Protein AF-A0A6P8HX23-F1 (afdb_monomer_lite)

Sequence (81 aa):
MPLPSRGSRHNEVIEPMQVDIAPEVDQQAAEDNFIIEAATIDLDVFASNYMGLTKLSRLMFVAKHCPALEIDALREQQDRV

pLDDT: mean 74.97, std 12.58, range [50.12, 91.38]

Organism: Actinia tenebrosa (NCBI:txid6105)

Structure (mmCIF, N/CA/C/O backbone):
data_AF-A0A6P8HX23-F1
#
_entry.id   AF-A0A6P8HX23-F1
#
loop_
_atom_site.group_PDB
_atom_site.id
_atom_site.type_symbol
_atom_site.label_atom_id
_atom_site.label_alt_id
_atom_site.label_comp_id
_atom_site.label_asym_id
_atom_site.label_entity_id
_atom_site.label_seq_id
_atom_site.pdbx_PDB_ins_code
_atom_site.Cartn_x
_atom_site.Cartn_y
_atom_site.Cartn_z
_atom_site.occupancy
_atom_site.B_iso_or_equiv
_atom_site.auth_seq_id
_atom_site.auth_comp_id
_atom_site.auth_asym_id
_atom_site.auth_atom_id
_atom_site.pdbx_PDB_model_num
ATOM 1 N N . MET A 1 1 ? 36.678 -3.079 32.637 1.00 56.16 1 MET A N 1
ATOM 2 C CA . MET A 1 1 ? 37.578 -1.916 32.466 1.00 56.16 1 MET A CA 1
ATOM 3 C C . MET A 1 1 ? 36.800 -0.666 32.856 1.00 56.16 1 MET A C 1
ATOM 5 O O . MET A 1 1 ? 35.773 -0.437 32.229 1.00 56.16 1 MET A O 1
ATOM 9 N N . PRO A 1 2 ? 37.188 0.081 33.903 1.00 58.75 2 PRO A N 1
ATOM 10 C CA . PRO A 1 2 ? 36.529 1.337 34.252 1.00 58.75 2 PRO A CA 1
ATOM 11 C C . PRO A 1 2 ? 36.996 2.458 33.307 1.00 58.75 2 PRO A C 1
ATOM 13 O O . PRO A 1 2 ? 38.155 2.477 32.893 1.00 58.75 2 PRO A O 1
ATOM 16 N N . LEU A 1 3 ? 36.091 3.368 32.936 1.00 67.94 3 LEU A N 1
ATOM 17 C CA . LEU A 1 3 ? 36.417 4.540 32.116 1.00 67.94 3 LEU A CA 1
ATOM 18 C C . LEU A 1 3 ? 37.227 5.557 32.945 1.00 67.94 3 LEU A C 1
ATOM 20 O O . LEU A 1 3 ? 36.903 5.762 34.117 1.00 67.94 3 LEU A O 1
ATOM 24 N N . PRO A 1 4 ? 38.260 6.206 32.374 1.00 60.16 4 PRO A N 1
ATOM 25 C CA . PRO A 1 4 ? 39.060 7.184 33.097 1.00 60.16 4 PRO A CA 1
ATOM 26 C C . PRO A 1 4 ? 38.235 8.436 33.411 1.00 60.16 4 PRO A C 1
ATOM 28 O O . PRO A 1 4 ? 37.648 9.069 32.532 1.00 60.16 4 PRO A O 1
ATOM 31 N N . SER A 1 5 ? 38.218 8.798 34.691 1.00 59.94 5 SER A N 1
ATOM 32 C CA . SER A 1 5 ? 37.658 10.034 35.228 1.00 59.94 5 SER A CA 1
ATOM 33 C C . SER A 1 5 ? 38.309 11.249 34.563 1.00 59.94 5 SER A C 1
ATOM 35 O O . SER A 1 5 ? 39.503 11.505 34.723 1.00 59.94 5 SER A O 1
ATOM 37 N N . ARG A 1 6 ? 37.503 11.986 33.792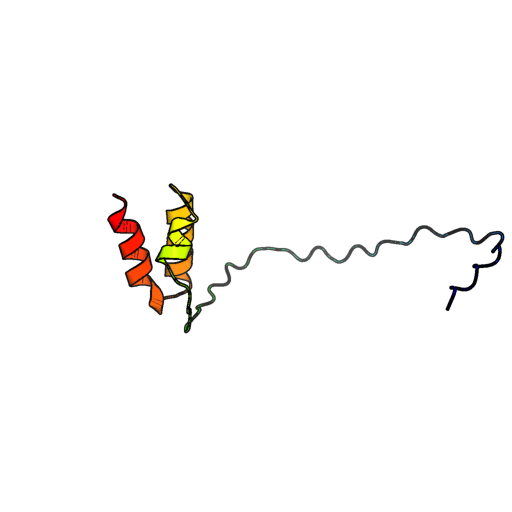 1.00 63.44 6 ARG A N 1
ATOM 38 C CA . ARG A 1 6 ? 37.877 13.213 33.086 1.00 63.44 6 ARG A CA 1
ATOM 39 C C . ARG A 1 6 ? 38.259 14.279 34.120 1.00 63.44 6 ARG A C 1
ATOM 41 O O . ARG A 1 6 ? 37.400 14.815 34.813 1.00 63.44 6 ARG A O 1
ATOM 48 N N . GLY A 1 7 ? 39.564 14.518 34.257 1.00 54.34 7 GLY A N 1
ATOM 49 C CA . GLY A 1 7 ? 40.133 15.520 35.155 1.00 54.34 7 GLY A CA 1
ATOM 50 C C . GLY A 1 7 ? 39.598 16.925 34.874 1.00 54.34 7 GLY A C 1
ATOM 51 O O . GLY A 1 7 ? 39.280 17.268 33.735 1.00 54.34 7 GLY A O 1
ATOM 52 N N . SER A 1 8 ? 39.501 17.710 35.947 1.00 55.00 8 SER A N 1
ATOM 53 C CA . SER A 1 8 ? 38.989 19.081 35.993 1.00 55.00 8 SER A CA 1
ATOM 54 C C . SER A 1 8 ? 39.654 19.988 34.945 1.00 55.00 8 SER A C 1
ATOM 56 O O . SER A 1 8 ? 40.780 20.454 35.135 1.00 55.00 8 SER A O 1
ATOM 58 N N . ARG A 1 9 ? 38.958 20.240 33.828 1.00 59.94 9 ARG A N 1
ATOM 59 C CA . ARG A 1 9 ? 39.315 21.294 32.871 1.00 59.94 9 ARG A CA 1
ATOM 60 C C . ARG A 1 9 ? 38.700 22.598 33.354 1.00 59.94 9 ARG A C 1
ATOM 62 O O . ARG A 1 9 ? 37.516 22.854 33.162 1.00 59.94 9 ARG A O 1
ATOM 69 N N . HIS A 1 10 ? 39.522 23.389 34.030 1.00 50.12 10 HIS A N 1
ATOM 70 C CA . HIS A 1 10 ? 39.212 24.772 34.336 1.00 50.12 10 HIS A CA 1
ATOM 71 C C . HIS A 1 10 ? 39.091 25.546 33.014 1.00 50.12 10 HIS A C 1
ATOM 73 O O . HIS A 1 10 ? 40.030 25.561 32.225 1.00 50.12 10 HIS A O 1
ATOM 79 N N . ASN A 1 11 ? 37.953 26.215 32.831 1.00 53.78 11 ASN A N 1
ATOM 80 C CA . ASN A 1 11 ? 37.798 27.375 31.955 1.00 53.78 11 ASN A CA 1
ATOM 81 C C . ASN A 1 11 ? 37.902 27.147 30.429 1.00 53.78 11 ASN A C 1
ATOM 83 O O . ASN A 1 11 ? 38.604 27.881 29.740 1.00 53.78 11 ASN A O 1
ATOM 87 N N . GLU A 1 12 ? 37.152 26.192 29.876 1.00 53.06 12 GLU A N 1
ATOM 88 C CA . GLU A 1 12 ? 36.746 26.273 28.463 1.00 53.06 12 GLU A CA 1
ATOM 89 C C . GLU A 1 12 ? 35.404 27.017 28.419 1.00 53.06 12 GLU A C 1
ATOM 91 O O . GLU A 1 12 ? 34.362 26.464 28.771 1.00 53.06 12 GLU A O 1
ATOM 96 N N . VAL A 1 13 ? 35.439 28.303 28.048 1.00 57.91 13 VAL A N 1
ATOM 97 C CA . VAL A 1 13 ? 34.259 29.024 27.556 1.00 57.91 13 VAL A CA 1
ATOM 98 C C . VAL A 1 13 ? 33.768 28.215 26.364 1.00 57.91 13 VAL A C 1
ATOM 100 O O . VAL A 1 13 ? 34.412 28.194 25.320 1.00 57.91 13 VAL A O 1
ATOM 103 N N . ILE A 1 14 ? 32.690 27.461 26.557 1.00 63.22 14 ILE A N 1
ATOM 104 C CA . ILE A 1 14 ? 32.042 26.725 25.478 1.00 63.22 14 ILE A CA 1
ATOM 105 C C . ILE A 1 14 ? 31.448 27.799 24.574 1.00 63.22 14 ILE A C 1
ATOM 107 O O . ILE A 1 14 ? 30.420 28.390 24.910 1.00 63.22 14 ILE A O 1
ATOM 111 N N . GLU A 1 15 ? 32.134 28.116 23.477 1.00 69.75 15 GLU A N 1
ATOM 112 C CA . GLU A 1 15 ? 31.549 28.951 22.436 1.00 69.75 15 GLU A CA 1
ATOM 113 C C . GLU A 1 15 ? 30.233 28.292 21.994 1.00 69.75 15 GLU A C 1
ATOM 115 O O . GLU A 1 15 ? 30.193 27.066 21.818 1.00 69.75 15 GLU A O 1
ATOM 120 N N . PRO A 1 16 ? 29.127 29.052 21.881 1.00 74.62 16 PRO A N 1
ATOM 121 C CA . PRO A 1 16 ? 27.872 28.482 21.420 1.00 74.62 16 PRO A CA 1
ATOM 122 C C . PRO A 1 16 ? 28.115 27.909 20.026 1.00 74.62 16 PRO A C 1
ATOM 124 O O . PRO A 1 16 ? 28.536 28.638 19.129 1.00 74.62 16 PRO A O 1
ATOM 127 N N . MET A 1 17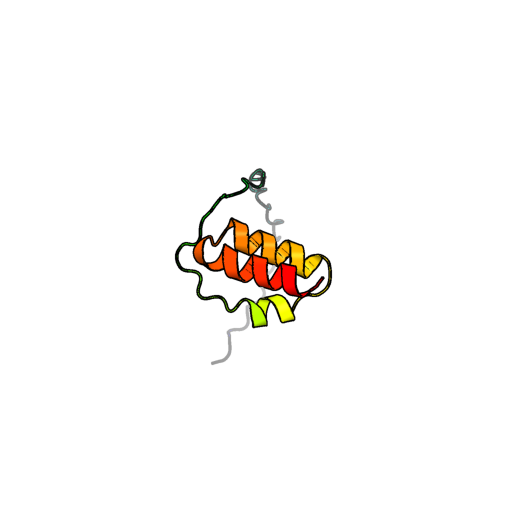 ? 27.887 26.604 19.848 1.00 77.81 17 MET A N 1
ATOM 128 C CA . MET A 1 17 ? 28.019 25.985 18.532 1.00 77.81 17 MET A CA 1
ATOM 129 C C . MET A 1 17 ? 27.144 26.758 17.545 1.00 77.81 17 MET A C 1
ATOM 131 O O . MET A 1 17 ? 25.928 26.846 17.730 1.00 77.81 17 MET A O 1
ATOM 135 N N . GLN A 1 18 ? 27.765 27.333 16.517 1.00 71.19 18 GLN A N 1
ATOM 136 C CA . GLN A 1 18 ? 27.026 27.911 15.407 1.00 71.19 18 GLN A CA 1
ATOM 137 C C . GLN A 1 18 ? 26.337 26.762 14.675 1.00 71.19 18 GLN A C 1
ATOM 139 O O . GLN A 1 18 ? 26.985 25.850 14.167 1.00 71.19 18 GLN A O 1
ATOM 144 N N . VAL A 1 19 ? 25.007 26.771 14.694 1.00 75.62 19 VAL A N 1
ATOM 145 C CA . VAL A 1 19 ? 24.201 25.857 13.891 1.00 75.62 19 VAL A CA 1
ATOM 146 C C . VAL A 1 19 ? 24.270 26.377 12.461 1.00 75.62 19 VAL A C 1
ATOM 148 O O . VAL A 1 19 ? 23.701 27.431 12.173 1.00 75.62 19 VAL A O 1
ATOM 151 N N . ASP A 1 20 ? 24.982 25.675 11.580 1.00 76.94 20 ASP A N 1
ATOM 152 C CA . ASP A 1 20 ? 24.904 25.948 10.147 1.00 76.94 20 ASP A CA 1
ATOM 153 C C . ASP A 1 20 ? 23.451 25.719 9.712 1.00 76.94 20 ASP A C 1
ATOM 155 O O . ASP A 1 20 ? 22.940 24.596 9.757 1.00 76.94 20 ASP A O 1
ATOM 159 N N . ILE A 1 21 ? 22.755 26.799 9.340 1.00 68.75 21 ILE A N 1
ATOM 160 C CA . ILE A 1 21 ? 21.442 26.705 8.703 1.00 68.75 21 ILE A CA 1
ATOM 161 C C . ILE A 1 21 ? 21.709 26.103 7.327 1.00 68.75 21 ILE A C 1
ATOM 163 O O . ILE A 1 21 ? 22.140 26.795 6.403 1.00 68.75 21 ILE A O 1
ATOM 167 N N . ALA A 1 22 ? 21.518 24.789 7.213 1.00 71.88 22 ALA A N 1
ATOM 168 C CA . ALA A 1 22 ? 21.490 24.130 5.921 1.00 71.88 22 ALA A CA 1
ATOM 169 C C . ALA A 1 22 ? 20.435 24.836 5.052 1.00 71.88 22 ALA A C 1
ATOM 171 O O . ALA A 1 22 ? 19.379 25.199 5.581 1.00 71.88 22 ALA A O 1
ATOM 172 N N . PRO A 1 23 ? 20.707 25.068 3.754 1.00 65.56 23 PRO A N 1
ATOM 173 C CA . PRO A 1 23 ? 19.728 25.686 2.874 1.00 65.56 23 PRO A CA 1
ATOM 174 C C . PRO A 1 23 ? 18.425 24.897 2.972 1.00 65.56 23 PRO A C 1
ATOM 176 O O . PRO A 1 23 ? 18.447 23.664 2.923 1.00 65.56 23 PRO A O 1
ATOM 179 N N . GLU A 1 24 ? 17.313 25.608 3.159 1.00 64.44 24 GLU A N 1
ATOM 180 C CA . GLU A 1 24 ? 15.980 25.025 3.091 1.00 64.44 24 GLU A CA 1
ATOM 181 C C . GLU A 1 24 ? 15.849 24.377 1.713 1.00 64.44 24 GLU A C 1
ATOM 183 O O . GLU A 1 24 ? 15.687 25.051 0.698 1.00 64.44 24 GLU A O 1
ATOM 188 N N . VAL A 1 25 ? 16.032 23.058 1.655 1.00 61.97 25 VAL A N 1
ATOM 189 C CA . VAL A 1 25 ? 15.737 22.299 0.449 1.00 61.97 25 VAL A CA 1
ATOM 190 C C . VAL A 1 25 ? 14.229 22.395 0.311 1.00 61.97 25 VAL A C 1
ATOM 192 O O . VAL A 1 25 ? 13.513 21.851 1.154 1.00 61.97 25 VAL A O 1
ATOM 195 N N . ASP A 1 26 ? 13.765 23.137 -0.696 1.00 58.12 26 ASP A N 1
ATOM 196 C CA . ASP A 1 26 ? 12.369 23.174 -1.115 1.00 58.12 26 ASP A CA 1
ATOM 197 C C . ASP A 1 26 ? 11.868 21.729 -1.228 1.00 58.12 26 ASP A C 1
ATOM 199 O O . ASP A 1 26 ? 12.076 21.043 -2.228 1.00 58.12 26 ASP A O 1
ATOM 203 N N . GLN A 1 27 ? 11.193 21.247 -0.182 1.00 60.47 27 GLN A N 1
ATOM 204 C CA . GLN A 1 27 ? 10.432 20.000 -0.190 1.00 60.47 27 GLN A CA 1
ATOM 205 C C . GLN A 1 27 ? 9.125 20.232 -0.952 1.00 60.47 27 GLN A C 1
ATOM 207 O O . GLN A 1 27 ? 8.040 19.876 -0.493 1.00 60.47 27 GLN A O 1
ATOM 212 N N . GLN A 1 28 ? 9.212 20.861 -2.125 1.00 57.03 28 GLN A N 1
ATOM 213 C CA . GLN A 1 28 ? 8.186 20.709 -3.134 1.00 57.03 28 GLN A CA 1
ATOM 214 C C . GLN A 1 28 ? 8.193 19.227 -3.454 1.00 57.03 28 GLN A C 1
ATOM 216 O O . GLN A 1 28 ? 9.089 18.730 -4.131 1.00 57.03 28 GLN A O 1
ATOM 221 N N . ALA A 1 29 ? 7.246 18.520 -2.841 1.00 56.28 29 ALA A N 1
ATOM 222 C CA . ALA A 1 29 ? 6.956 17.133 -3.102 1.00 56.28 29 ALA A CA 1
ATOM 223 C C . ALA A 1 29 ? 6.714 17.017 -4.605 1.00 56.28 29 ALA A C 1
ATOM 225 O O . ALA A 1 29 ? 5.611 17.254 -5.093 1.00 56.28 29 ALA A O 1
ATOM 226 N N . ALA A 1 30 ? 7.773 16.713 -5.351 1.00 56.78 30 ALA A N 1
ATOM 227 C CA . ALA A 1 30 ? 7.622 16.077 -6.630 1.00 56.78 30 ALA A CA 1
ATOM 228 C C . ALA A 1 30 ? 6.760 14.858 -6.319 1.00 56.78 30 ALA A C 1
ATOM 230 O O . ALA A 1 30 ? 7.131 14.024 -5.490 1.00 56.78 30 ALA A O 1
ATOM 231 N N . GLU A 1 31 ? 5.551 14.826 -6.868 1.00 61.00 31 GLU A N 1
ATOM 232 C CA . GLU A 1 31 ? 4.751 13.616 -6.872 1.00 61.00 31 GLU A CA 1
ATOM 233 C C . GLU A 1 31 ? 5.535 12.614 -7.718 1.00 61.00 31 GLU A C 1
ATOM 235 O O . GLU A 1 31 ? 5.355 12.531 -8.934 1.00 61.00 31 GLU A O 1
ATOM 240 N N . ASP A 1 32 ? 6.506 11.946 -7.091 1.00 60.06 32 ASP A N 1
ATOM 241 C CA . ASP A 1 32 ? 7.312 10.929 -7.730 1.00 60.06 32 ASP A CA 1
ATOM 242 C C . ASP A 1 32 ? 6.334 9.818 -8.108 1.00 60.06 32 ASP A C 1
ATOM 244 O O . ASP A 1 32 ? 5.903 9.005 -7.288 1.00 60.06 32 ASP A O 1
ATOM 248 N N . ASN A 1 33 ? 5.931 9.828 -9.377 1.00 69.31 33 ASN A N 1
ATOM 249 C CA . ASN A 1 33 ? 5.193 8.760 -10.032 1.00 69.31 33 ASN A CA 1
ATOM 250 C C . ASN A 1 33 ? 6.149 7.580 -10.222 1.00 69.31 33 ASN A C 1
ATOM 252 O O . ASN A 1 33 ? 6.526 7.229 -11.339 1.00 69.31 33 ASN A O 1
ATOM 256 N N . PHE A 1 34 ? 6.604 7.001 -9.116 1.00 78.50 34 PHE A N 1
ATOM 257 C CA . PHE A 1 34 ? 7.358 5.764 -9.143 1.00 78.50 34 PHE A CA 1
ATOM 258 C C . PHE A 1 34 ? 6.381 4.595 -9.232 1.00 78.50 34 PHE A C 1
ATOM 260 O O . PHE A 1 34 ? 5.352 4.555 -8.551 1.00 78.50 34 PHE A O 1
ATOM 267 N N . ILE A 1 35 ? 6.724 3.645 -10.095 1.00 83.25 35 ILE A N 1
ATOM 268 C CA . ILE A 1 35 ? 5.967 2.421 -10.322 1.00 83.25 35 ILE A CA 1
ATOM 269 C C . ILE A 1 35 ? 6.746 1.275 -9.684 1.00 83.25 35 ILE A C 1
ATOM 271 O O . ILE A 1 35 ? 7.941 1.106 -9.924 1.00 83.25 35 ILE A O 1
ATOM 275 N N . ILE A 1 36 ? 6.067 0.486 -8.860 1.00 83.31 36 ILE A N 1
ATOM 276 C CA . ILE A 1 36 ? 6.592 -0.723 -8.239 1.00 83.31 36 ILE A CA 1
ATOM 277 C C . ILE A 1 36 ? 6.108 -1.914 -9.069 1.00 83.31 36 ILE A C 1
ATOM 279 O O . ILE A 1 36 ? 4.947 -2.315 -8.997 1.00 83.31 36 ILE A O 1
ATOM 283 N N . GLU A 1 37 ? 7.011 -2.495 -9.857 1.00 77.06 37 GLU A N 1
ATOM 284 C CA . GLU A 1 37 ? 6.689 -3.610 -10.761 1.00 77.06 37 GLU A CA 1
ATOM 285 C C . GLU A 1 37 ? 6.531 -4.960 -10.035 1.00 77.06 37 GLU A C 1
ATOM 287 O O . GLU A 1 37 ? 5.791 -5.824 -10.496 1.00 77.06 37 GLU A O 1
ATOM 292 N N . ALA A 1 38 ? 7.192 -5.147 -8.887 1.00 72.69 38 ALA A N 1
ATOM 293 C CA . ALA A 1 38 ? 7.233 -6.416 -8.151 1.00 72.69 38 ALA A CA 1
ATOM 294 C C . ALA A 1 38 ? 6.801 -6.257 -6.681 1.00 72.69 38 ALA A C 1
ATOM 296 O O . ALA A 1 38 ? 7.554 -6.560 -5.754 1.00 72.69 38 ALA A O 1
ATOM 297 N N . ALA A 1 39 ? 5.589 -5.749 -6.453 1.00 79.44 39 ALA A N 1
ATOM 298 C CA . ALA A 1 39 ? 5.025 -5.644 -5.111 1.00 79.44 39 ALA A CA 1
ATOM 299 C C . ALA A 1 39 ? 4.553 -7.020 -4.600 1.00 79.44 39 ALA A C 1
ATOM 301 O O . ALA A 1 39 ? 3.696 -7.653 -5.206 1.00 79.44 39 ALA A O 1
ATOM 302 N N . THR A 1 40 ? 5.089 -7.468 -3.462 1.00 84.06 40 THR A N 1
ATOM 303 C CA . THR A 1 40 ? 4.722 -8.735 -2.791 1.00 84.06 40 THR A CA 1
ATOM 304 C C . THR A 1 40 ? 3.839 -8.517 -1.559 1.00 84.06 40 THR A C 1
ATOM 306 O O . THR A 1 40 ? 3.828 -9.331 -0.635 1.00 84.06 40 THR A O 1
ATOM 309 N N . ILE A 1 41 ? 3.133 -7.385 -1.508 1.00 85.88 41 ILE A N 1
ATOM 310 C CA . ILE A 1 41 ? 2.285 -7.020 -0.373 1.00 85.88 41 ILE A CA 1
ATOM 311 C C . ILE A 1 41 ? 0.965 -7.797 -0.402 1.00 85.88 41 ILE A C 1
ATOM 313 O O . ILE A 1 41 ? 0.321 -7.904 -1.441 1.00 85.88 41 ILE A O 1
ATOM 317 N N . ASP A 1 42 ? 0.558 -8.306 0.759 1.00 88.38 42 ASP A N 1
ATOM 318 C CA . ASP A 1 42 ? -0.758 -8.909 0.966 1.00 88.38 42 ASP A CA 1
ATOM 319 C C . ASP A 1 42 ? -1.799 -7.803 1.212 1.00 88.38 42 ASP A C 1
ATOM 321 O O . ASP A 1 42 ? -1.777 -7.120 2.245 1.00 88.38 42 ASP A O 1
ATOM 325 N N . LEU A 1 43 ? -2.681 -7.599 0.231 1.00 86.00 43 LEU A N 1
ATOM 326 C CA . LEU A 1 43 ? -3.705 -6.557 0.259 1.00 86.00 43 LEU A CA 1
ATOM 3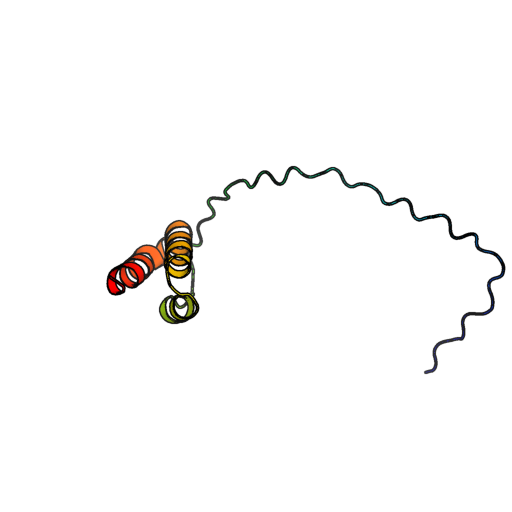27 C C . LEU A 1 43 ? -4.770 -6.801 1.332 1.00 86.00 43 LEU A C 1
ATOM 329 O O . LEU A 1 43 ? -5.239 -5.825 1.915 1.00 86.00 43 LEU A O 1
ATOM 333 N N . ASP A 1 44 ? -5.104 -8.051 1.656 1.00 86.12 44 ASP A N 1
ATOM 334 C CA . ASP A 1 44 ? -6.171 -8.370 2.613 1.00 86.12 44 ASP A CA 1
ATOM 335 C C . ASP A 1 44 ? -5.753 -7.982 4.030 1.00 86.12 44 ASP A C 1
ATOM 337 O O . ASP A 1 44 ? -6.490 -7.314 4.769 1.00 86.12 44 ASP A O 1
ATOM 341 N N . VAL A 1 45 ? -4.521 -8.340 4.398 1.00 88.94 45 VAL A N 1
ATOM 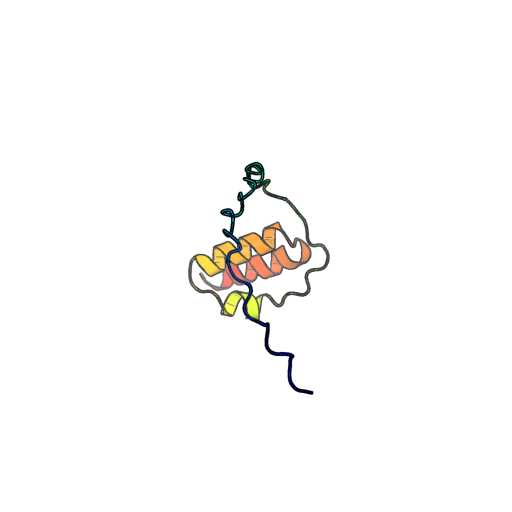342 C CA . VAL A 1 45 ? -3.924 -7.971 5.687 1.00 88.94 45 VAL A CA 1
ATOM 343 C C . VAL A 1 45 ? -3.688 -6.465 5.749 1.00 88.94 45 VAL A C 1
ATOM 345 O O . VAL A 1 45 ? -4.016 -5.823 6.751 1.00 88.94 45 VAL A O 1
ATOM 348 N N . PHE A 1 46 ? -3.166 -5.876 4.670 1.00 89.31 46 PHE A N 1
ATOM 349 C CA . PHE A 1 46 ? -2.923 -4.438 4.604 1.00 89.31 46 PHE A CA 1
ATOM 350 C C . PHE A 1 46 ? -4.219 -3.640 4.765 1.00 89.31 46 PHE A C 1
ATOM 352 O O . PHE A 1 46 ? -4.280 -2.704 5.562 1.00 89.31 46 PHE A O 1
ATOM 359 N N . ALA A 1 47 ? -5.277 -4.031 4.062 1.00 87.88 47 ALA A N 1
ATOM 360 C CA . ALA A 1 47 ? -6.551 -3.341 4.085 1.00 87.88 47 ALA A CA 1
ATOM 361 C C . ALA A 1 47 ? -7.320 -3.573 5.393 1.00 87.88 47 ALA A C 1
ATOM 363 O O . ALA A 1 47 ? -8.030 -2.673 5.840 1.00 87.88 47 ALA A O 1
ATOM 364 N N . SER A 1 48 ? -7.164 -4.735 6.034 1.00 89.75 48 SER A N 1
ATOM 365 C CA . SER A 1 48 ? -7.775 -5.038 7.338 1.00 89.75 4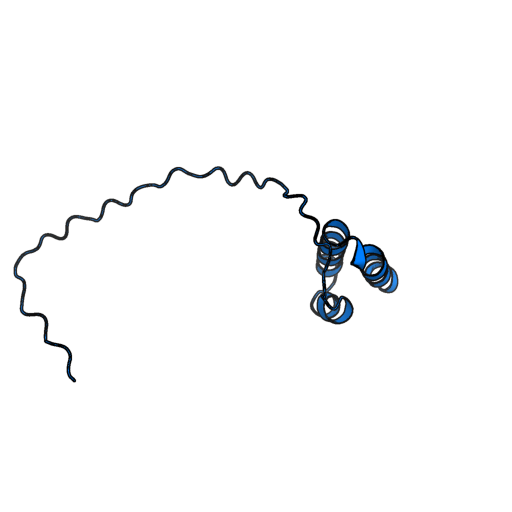8 SER A CA 1
ATOM 366 C C . SER A 1 48 ? -7.271 -4.136 8.469 1.00 89.75 48 SER A C 1
ATOM 368 O O . SER A 1 48 ? -8.003 -3.894 9.428 1.00 89.75 48 SER A O 1
ATOM 370 N N . ASN A 1 49 ? -6.066 -3.574 8.337 1.00 91.25 49 ASN A N 1
ATOM 371 C CA . ASN A 1 49 ? -5.493 -2.642 9.312 1.00 91.25 49 ASN A CA 1
ATOM 372 C C . ASN A 1 49 ? -6.047 -1.210 9.210 1.00 91.25 49 ASN A C 1
ATOM 374 O O . ASN A 1 49 ? -5.737 -0.371 10.059 1.00 91.25 49 ASN A O 1
ATOM 378 N N . TYR A 1 50 ? -6.860 -0.909 8.194 1.00 91.38 50 TYR A N 1
ATOM 379 C CA . TYR A 1 50 ? -7.456 0.409 7.991 1.00 91.38 50 TYR A CA 1
ATOM 380 C C . TYR A 1 50 ? -8.983 0.328 7.914 1.00 91.38 50 TYR A C 1
ATOM 382 O O . TYR A 1 50 ? -9.568 -0.671 7.501 1.00 91.38 50 TYR A O 1
ATOM 390 N N . MET A 1 51 ? -9.658 1.417 8.287 1.00 87.94 51 MET A N 1
ATOM 391 C CA . MET A 1 51 ? -11.120 1.510 8.257 1.00 87.94 51 MET A CA 1
ATOM 392 C C . MET A 1 51 ? -11.587 2.790 7.557 1.00 87.94 51 MET A C 1
ATOM 394 O O . MET A 1 51 ? -10.853 3.778 7.470 1.00 87.94 51 MET A O 1
ATOM 398 N N . GLY A 1 52 ? -12.826 2.765 7.058 1.00 87.25 52 GLY A N 1
ATOM 399 C CA . GLY A 1 52 ? -13.483 3.914 6.434 1.00 87.25 52 GLY A CA 1
ATOM 400 C C . GLY A 1 52 ? -12.715 4.488 5.240 1.00 87.25 52 GLY A C 1
ATOM 401 O O . GLY A 1 52 ? -12.141 3.754 4.436 1.00 87.25 52 GLY A O 1
ATOM 402 N N . LEU A 1 53 ? -12.688 5.820 5.142 1.00 87.12 53 LEU A N 1
ATOM 403 C CA . LEU A 1 53 ? -12.060 6.540 4.028 1.00 87.12 53 LEU A CA 1
ATOM 404 C C . LEU A 1 53 ? -10.543 6.334 3.954 1.00 87.12 53 LEU A C 1
ATOM 406 O O . LEU A 1 53 ? -9.975 6.363 2.867 1.00 87.12 53 LEU A O 1
ATOM 410 N N . THR A 1 54 ? -9.872 6.081 5.081 1.00 89.31 54 THR A N 1
ATOM 411 C CA . THR A 1 54 ? -8.422 5.843 5.086 1.00 89.31 54 THR A CA 1
ATOM 412 C C . THR A 1 54 ? -8.063 4.554 4.352 1.00 89.31 54 THR A C 1
ATOM 414 O O . THR A 1 54 ? -7.084 4.554 3.608 1.00 89.31 54 THR A O 1
ATOM 417 N N . LYS A 1 55 ? -8.865 3.484 4.499 1.00 89.44 55 LYS A N 1
ATOM 418 C CA . LYS A 1 55 ? -8.679 2.232 3.740 1.00 89.44 55 LYS A CA 1
ATOM 419 C C . LYS A 1 55 ? -8.735 2.510 2.235 1.00 89.44 55 LYS A C 1
ATOM 421 O O . LYS A 1 55 ? -7.839 2.093 1.510 1.00 89.44 55 LYS A O 1
ATOM 426 N N . LEU A 1 56 ? -9.725 3.286 1.792 1.00 89.00 56 LEU A N 1
ATOM 427 C CA . LEU A 1 56 ? -9.898 3.655 0.383 1.00 89.00 56 LEU A CA 1
ATOM 428 C C . LEU A 1 56 ? -8.722 4.476 -0.154 1.00 89.00 56 LEU A C 1
ATOM 430 O O . LEU A 1 56 ? -8.150 4.122 -1.179 1.00 89.00 56 LEU A O 1
ATOM 434 N N . SER A 1 57 ? -8.305 5.530 0.554 1.00 90.00 57 SER A N 1
ATOM 435 C CA . SER A 1 57 ? -7.169 6.355 0.122 1.00 90.00 57 SER A CA 1
ATOM 436 C C . SER A 1 57 ? -5.868 5.553 0.031 1.00 90.00 57 SER A C 1
ATOM 438 O O . SER A 1 57 ? -5.058 5.796 -0.860 1.00 90.00 57 SER A O 1
ATOM 440 N N . ARG A 1 58 ? -5.662 4.581 0.932 1.00 90.88 58 ARG A N 1
ATOM 441 C CA . ARG A 1 58 ? -4.488 3.696 0.915 1.00 90.88 58 ARG A CA 1
ATOM 442 C C . ARG A 1 58 ? -4.541 2.689 -0.233 1.00 90.88 58 ARG A C 1
ATOM 444 O O . ARG A 1 58 ? -3.539 2.541 -0.922 1.00 90.88 58 ARG A O 1
ATOM 451 N N . LEU A 1 59 ? -5.685 2.046 -0.474 1.00 88.94 59 LEU A N 1
ATOM 452 C CA . LEU A 1 59 ? -5.858 1.136 -1.613 1.00 88.94 59 LEU A CA 1
ATOM 453 C C . LEU A 1 59 ? -5.691 1.868 -2.948 1.00 88.94 59 LEU A C 1
ATOM 455 O O . LEU A 1 59 ? -4.991 1.378 -3.825 1.00 88.94 59 LEU A O 1
ATOM 459 N N . MET A 1 60 ? -6.232 3.083 -3.068 1.00 88.69 60 MET A N 1
ATOM 460 C CA . MET A 1 60 ? -6.080 3.905 -4.270 1.00 88.69 60 MET A CA 1
ATOM 461 C C . MET A 1 60 ? -4.631 4.360 -4.491 1.00 88.69 60 MET A C 1
ATOM 463 O O . MET A 1 60 ? -4.195 4.490 -5.632 1.00 88.69 60 MET A O 1
ATOM 467 N N . PHE A 1 61 ? -3.863 4.567 -3.417 1.00 89.12 61 PHE A N 1
ATOM 468 C CA . PHE A 1 61 ? -2.422 4.797 -3.515 1.00 89.12 61 PHE A CA 1
ATOM 469 C C . PHE A 1 61 ? -1.701 3.552 -4.048 1.00 89.12 61 PHE A C 1
ATOM 471 O O . PHE A 1 61 ? -0.940 3.647 -5.005 1.00 89.12 61 PHE A O 1
ATOM 478 N N . VAL A 1 62 ? -1.983 2.371 -3.489 1.00 88.94 62 VAL A N 1
ATOM 479 C CA . VAL A 1 62 ? -1.377 1.115 -3.959 1.00 88.94 62 VAL A CA 1
ATOM 480 C C . VAL A 1 62 ? -1.742 0.834 -5.418 1.00 88.94 62 VAL A C 1
ATOM 482 O O . VAL A 1 62 ? -0.855 0.506 -6.193 1.00 88.94 62 VAL A O 1
ATOM 485 N N . ALA A 1 63 ? -2.993 1.048 -5.823 1.00 86.94 63 ALA A N 1
ATOM 486 C CA . ALA A 1 63 ? -3.432 0.871 -7.207 1.00 86.94 63 ALA A CA 1
ATOM 487 C C . A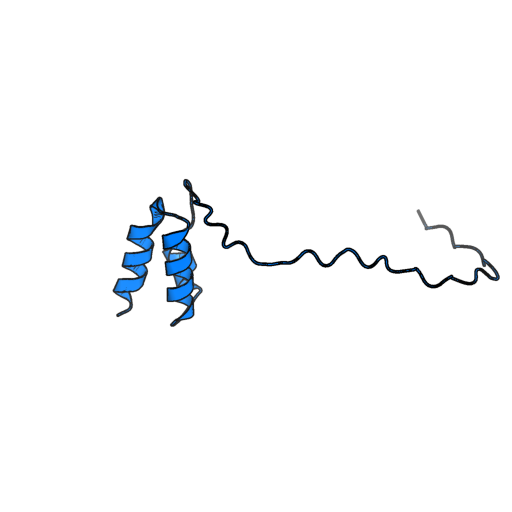LA A 1 63 ? -2.671 1.773 -8.198 1.00 86.94 63 ALA A C 1
ATOM 489 O O . ALA A 1 63 ? -2.331 1.336 -9.291 1.00 86.94 63 ALA A O 1
ATOM 490 N N . LYS A 1 64 ? -2.348 3.015 -7.807 1.00 87.75 64 LYS A N 1
ATOM 491 C CA . LYS A 1 64 ? -1.575 3.948 -8.646 1.00 87.75 64 LYS A CA 1
ATOM 492 C C . LYS A 1 64 ? -0.099 3.572 -8.770 1.00 87.75 64 LYS A C 1
ATOM 494 O O . LYS A 1 64 ? 0.486 3.761 -9.831 1.00 87.75 64 LYS A O 1
ATOM 499 N N . HIS A 1 65 ? 0.501 3.079 -7.689 1.00 87.50 65 HIS A N 1
ATOM 500 C CA . HIS A 1 65 ? 1.936 2.795 -7.639 1.00 87.50 65 HIS A CA 1
ATOM 501 C C . HIS A 1 65 ? 2.281 1.342 -7.994 1.00 87.50 65 HIS A C 1
ATOM 503 O O . HIS A 1 65 ? 3.412 1.075 -8.384 1.00 87.50 65 HIS A O 1
ATOM 509 N N . CYS A 1 66 ? 1.335 0.407 -7.903 1.00 88.06 66 CYS A N 1
ATOM 510 C CA . CYS A 1 66 ? 1.539 -1.023 -8.137 1.00 88.06 66 CYS A CA 1
ATOM 511 C C . CYS A 1 66 ? 0.523 -1.552 -9.172 1.00 88.06 66 CYS A C 1
ATOM 513 O O . CYS A 1 66 ? -0.496 -2.125 -8.779 1.00 88.06 66 CYS A O 1
ATOM 515 N N . PRO A 1 67 ? 0.788 -1.435 -10.487 1.00 82.00 67 PRO A N 1
ATOM 516 C CA . PRO A 1 67 ? -0.153 -1.867 -11.528 1.00 82.00 67 PRO A CA 1
ATOM 517 C C . PRO A 1 67 ? -0.467 -3.370 -11.471 1.00 82.00 67 PRO A C 1
ATOM 519 O O . PRO A 1 67 ? -1.571 -3.792 -11.798 1.00 82.00 67 PRO A O 1
ATOM 522 N N . ALA A 1 68 ? 0.470 -4.193 -10.988 1.00 81.62 68 ALA A N 1
ATOM 523 C CA . ALA A 1 68 ? 0.259 -5.632 -10.812 1.00 81.62 68 ALA A CA 1
ATOM 524 C C . ALA A 1 68 ? -0.838 -5.972 -9.784 1.00 81.62 68 ALA A C 1
ATOM 526 O O . ALA A 1 68 ? -1.448 -7.033 -9.872 1.00 81.62 68 ALA A O 1
ATOM 527 N N . LEU A 1 69 ? -1.085 -5.077 -8.823 1.00 81.81 69 LEU A N 1
ATOM 528 C CA . LEU A 1 69 ? -2.041 -5.255 -7.728 1.00 81.81 69 LEU A CA 1
ATOM 529 C C . LEU A 1 69 ? -3.290 -4.378 -7.889 1.00 81.81 69 LEU A C 1
ATOM 531 O O . LEU A 1 69 ? -4.146 -4.361 -7.008 1.00 81.81 69 LEU A O 1
ATOM 535 N N . GLU A 1 70 ? -3.410 -3.648 -9.002 1.00 80.94 70 GLU A N 1
ATOM 536 C CA . GLU A 1 70 ? -4.509 -2.712 -9.254 1.00 80.94 70 GLU A CA 1
ATOM 537 C C . GLU A 1 70 ? -5.871 -3.413 -9.205 1.00 80.94 70 GLU A C 1
ATOM 539 O O . GLU A 1 70 ? -6.782 -2.958 -8.515 1.00 80.94 70 GLU A O 1
ATOM 544 N N . ILE A 1 71 ? -6.001 -4.553 -9.889 1.00 80.50 71 ILE A N 1
ATOM 545 C CA . ILE A 1 71 ? -7.259 -5.305 -9.971 1.00 80.50 71 ILE A CA 1
ATOM 546 C C . ILE A 1 71 ? -7.695 -5.779 -8.582 1.00 80.50 71 ILE A C 1
ATOM 548 O O . ILE A 1 71 ? -8.859 -5.624 -8.219 1.00 80.50 71 ILE A O 1
ATOM 552 N N . ASP A 1 72 ? -6.770 -6.319 -7.794 1.00 80.94 72 ASP A N 1
ATOM 553 C CA . ASP A 1 72 ? -7.075 -6.846 -6.464 1.00 80.94 72 ASP A CA 1
ATOM 554 C C . ASP A 1 72 ? -7.386 -5.714 -5.474 1.00 80.94 72 ASP A C 1
ATOM 556 O O . ASP A 1 72 ? -8.347 -5.805 -4.710 1.00 80.94 72 ASP A O 1
ATOM 560 N N . ALA A 1 73 ? -6.663 -4.591 -5.553 1.00 80.38 73 ALA A N 1
ATOM 561 C CA . ALA A 1 73 ? -6.936 -3.408 -4.740 1.00 80.38 73 ALA A CA 1
ATOM 562 C C . ALA A 1 73 ? -8.314 -2.792 -5.047 1.00 80.38 73 ALA A C 1
ATOM 564 O O . ALA A 1 73 ? -9.031 -2.390 -4.127 1.00 80.38 73 ALA A O 1
ATOM 565 N N . LEU A 1 74 ? -8.708 -2.739 -6.326 1.00 78.44 74 LEU A N 1
ATOM 566 C CA . LEU A 1 74 ? -10.026 -2.254 -6.747 1.00 78.44 74 LEU A CA 1
ATOM 567 C C . LEU A 1 74 ? -11.157 -3.199 -6.320 1.00 78.44 74 LEU A C 1
ATOM 569 O O . LEU A 1 74 ? -12.231 -2.729 -5.942 1.00 78.44 74 LEU A O 1
ATOM 573 N N . ARG A 1 75 ? -10.920 -4.516 -6.323 1.00 82.12 75 ARG A N 1
ATOM 574 C CA . ARG A 1 75 ? -11.887 -5.512 -5.831 1.00 82.12 75 ARG A CA 1
ATOM 575 C C . ARG A 1 75 ? -12.125 -5.377 -4.330 1.00 82.12 75 ARG A C 1
ATOM 577 O O . ARG A 1 75 ? -13.277 -5.259 -3.921 1.00 82.12 75 ARG A O 1
ATOM 584 N N . GLU A 1 76 ? -11.061 -5.270 -3.536 1.00 76.56 76 GLU A N 1
ATOM 585 C CA . GLU A 1 76 ? -11.145 -5.024 -2.085 1.00 76.56 76 GLU A CA 1
ATOM 586 C C . GLU A 1 76 ? -11.872 -3.713 -1.735 1.00 76.56 76 GLU A C 1
ATOM 588 O O . GLU A 1 76 ? -12.501 -3.581 -0.679 1.00 76.56 76 GLU A O 1
ATOM 593 N N . GLN A 1 77 ? -11.788 -2.714 -2.615 1.00 75.06 77 GLN A N 1
ATOM 594 C CA . GLN A 1 77 ? -12.536 -1.469 -2.483 1.00 75.06 77 GLN A CA 1
ATOM 595 C C . GLN A 1 77 ? -14.036 -1.654 -2.780 1.00 75.06 77 GLN A C 1
ATOM 597 O O . GLN A 1 77 ? -14.861 -1.012 -2.127 1.00 75.06 77 GLN A O 1
ATOM 602 N N . GLN A 1 78 ? -14.391 -2.509 -3.741 1.00 73.75 78 GLN A N 1
ATOM 603 C CA . GLN A 1 78 ? -15.768 -2.708 -4.193 1.00 73.75 78 GLN A CA 1
ATOM 604 C C . GLN A 1 78 ? -16.580 -3.638 -3.277 1.00 73.75 78 GLN A C 1
ATOM 606 O O . GLN A 1 78 ? -17.766 -3.390 -3.085 1.00 73.75 78 GLN A O 1
ATOM 611 N N . ASP A 1 79 ? -15.946 -4.626 -2.640 1.00 71.94 79 ASP A N 1
ATOM 612 C CA . ASP A 1 79 ? -16.599 -5.567 -1.708 1.00 71.94 79 ASP A CA 1
ATOM 613 C C . ASP A 1 79 ? -17.072 -4.927 -0.384 1.00 71.94 79 ASP A C 1
ATOM 615 O O . ASP A 1 79 ? -17.741 -5.571 0.425 1.00 71.94 79 ASP A O 1
ATOM 619 N N . ARG A 1 80 ? -16.735 -3.655 -0.127 1.00 63.12 80 ARG A N 1
ATOM 620 C CA . ARG A 1 80 ? -17.132 -2.929 1.095 1.00 63.12 80 ARG A CA 1
ATOM 621 C C . ARG A 1 80 ? -18.260 -1.907 0.901 1.00 63.12 80 ARG A C 1
ATOM 623 O O . ARG A 1 80 ? -18.481 -1.101 1.810 1.00 63.12 80 ARG A O 1
ATOM 630 N N . VAL A 1 81 ? -18.966 -1.950 -0.233 1.00 51.78 81 VAL A N 1
ATOM 631 C CA . VAL A 1 81 ? -20.214 -1.200 -0.498 1.00 51.78 81 VAL A CA 1
ATOM 632 C C . VAL A 1 81 ? -21.399 -2.156 -0.482 1.00 51.78 81 VAL A C 1
ATOM 634 O O . VAL A 1 81 ? -22.401 -1.810 0.182 1.00 51.78 81 VAL A O 1
#

Radius of gyration: 25.78 Å; chains: 1; bounding box: 60×38×48 Å

Secondary structure (DSSP, 8-state):
-PPP----------PPP-------------------TT----HHHHHHT--HHHHHHHHHHHHHH-GGGHHHHHHHHHTT-

Foldseek 3Di:
DDDDDDDDDPDDPPDPPPDPPDPPPPPPPPVPQAADADDPDDLVVVLVVDDDVVSVVVLVVCLSRYVVCVVVSVVVVVVVD